Protein AF-A0A6G5A2R1-F1 (afdb_monomer_lite)

Radius of gyration: 18.21 Å; chains: 1; bounding box: 56×42×43 Å

Foldseek 3Di:
DPPDQDWDQDPVRDTHRPDQKAAAALLQLHPRLDMDGHDDPPPRVRVLRVVQNVLRNLHAAAALADADPVQPPQPHHVVGDLCCQASSHPDNNDVNVDHDDPSSVVRSVSSLVVLVVVLVVVVVVVCVVVVDDDDPPDPDDPVVSRVSSVVVVVVVVD

Sequence (158 aa):
MTGYNAYAIESDGSKNMNVLGLGYVGGLCTKFFVALGEDVAGTYSGMHTLTHEGGHVLGASHDQSNPKPSIPGDPGSLKCPWKDGHIMSYVDGGPRHHSFFMVQSEANTASRAIARRSLLESEHRQHWAHGTGEVSRYGRSTKRILQKCFSERTKRDR

InterPro domains:
  IPR024079 Metallopeptidase, catalytic domain superfamily [G3DSA:3.40.390.10] (1-119)

Organism: Rhipicephalus microplus (NCBI:txid6941)

Secondary structure (DSSP, 8-state):
--S----EEPTTS-EETT--EEE-TT-TTSTT--EEE---TTTTTHHHHHHHHHHHHHTPPPTTPPPPTTSTT---STTS-GGG--TT-SS--GGGGGS--HHHHHHHHHHHHHHHHHHHHHHHHHHHHHT----------HHHHHHHHHHHHHHH--

pLDDT: mean 82.82, std 17.25, range [41.41, 97.94]

Structure (mmCIF, N/CA/C/O backbone):
data_AF-A0A6G5A2R1-F1
#
_entry.id   AF-A0A6G5A2R1-F1
#
loop_
_atom_site.group_PDB
_atom_site.id
_atom_site.type_symbol
_atom_site.label_atom_id
_atom_site.label_alt_id
_atom_site.label_comp_id
_atom_site.label_asym_id
_atom_site.label_entity_id
_atom_site.label_seq_id
_atom_site.pdbx_PDB_ins_code
_atom_site.Cartn_x
_atom_site.Cartn_y
_atom_site.Cartn_z
_atom_site.occupancy
_atom_site.B_iso_or_equiv
_atom_site.auth_seq_id
_atom_site.auth_comp_id
_atom_site.auth_asym_id
_atom_site.auth_atom_id
_atom_site.pdbx_PDB_model_num
ATOM 1 N N . MET A 1 1 ? 2.522 13.514 -7.956 1.00 61.38 1 MET A N 1
ATOM 2 C CA . MET A 1 1 ? 3.825 12.901 -8.285 1.00 61.38 1 MET A CA 1
ATOM 3 C C . MET A 1 1 ? 4.865 13.999 -8.312 1.00 61.38 1 MET A C 1
ATOM 5 O O . MET A 1 1 ? 4.546 15.089 -8.769 1.00 61.38 1 MET A O 1
ATOM 9 N N . THR A 1 2 ? 6.039 13.751 -7.737 1.00 74.31 2 THR A N 1
ATOM 10 C CA . THR A 1 2 ? 7.035 14.793 -7.433 1.00 74.31 2 THR A CA 1
ATOM 11 C C . THR A 1 2 ? 8.203 14.832 -8.424 1.00 74.31 2 THR A C 1
ATOM 13 O O . THR A 1 2 ? 8.965 15.789 -8.394 1.00 74.31 2 THR A O 1
ATOM 16 N N . GLY A 1 3 ? 8.340 13.822 -9.296 1.00 80.50 3 GLY A N 1
ATOM 17 C CA . GLY A 1 3 ? 9.466 13.693 -10.232 1.00 80.50 3 GLY A CA 1
ATOM 18 C C . GLY A 1 3 ? 10.777 13.222 -9.587 1.00 80.50 3 GLY A C 1
ATOM 19 O O . GLY A 1 3 ? 11.820 13.306 -10.225 1.00 80.50 3 GLY A O 1
ATOM 20 N N . TYR A 1 4 ? 10.730 12.751 -8.337 1.00 87.00 4 TYR A N 1
ATOM 21 C CA . TYR A 1 4 ? 11.875 12.197 -7.608 1.00 87.00 4 TYR A CA 1
ATOM 22 C C . TYR A 1 4 ? 11.746 10.682 -7.444 1.00 87.00 4 TYR A C 1
ATOM 24 O O . TYR A 1 4 ? 10.631 10.178 -7.310 1.00 87.00 4 TYR A O 1
ATOM 32 N N . ASN A 1 5 ? 12.892 10.000 -7.362 1.00 90.06 5 ASN A N 1
ATOM 33 C CA . ASN A 1 5 ? 12.952 8.571 -7.067 1.00 90.06 5 ASN A CA 1
ATOM 34 C C . ASN A 1 5 ? 12.781 8.332 -5.565 1.00 90.06 5 ASN A C 1
ATOM 36 O O . ASN A 1 5 ? 13.442 8.985 -4.747 1.00 90.06 5 ASN A O 1
ATOM 40 N N . ALA A 1 6 ? 11.929 7.380 -5.210 1.00 91.25 6 ALA A N 1
ATOM 41 C CA . ALA A 1 6 ? 11.808 6.897 -3.847 1.00 91.25 6 ALA A CA 1
ATOM 42 C C . ALA A 1 6 ? 12.936 5.895 -3.538 1.00 91.25 6 ALA A C 1
ATOM 44 O O . ALA A 1 6 ? 13.433 5.178 -4.406 1.00 91.25 6 ALA A O 1
ATOM 45 N N . TYR A 1 7 ? 13.404 5.893 -2.290 1.00 93.00 7 TYR A N 1
ATOM 46 C CA . TYR A 1 7 ? 14.380 4.920 -1.809 1.00 93.00 7 TYR A CA 1
ATOM 47 C C . TYR A 1 7 ? 14.239 4.717 -0.302 1.00 93.00 7 TYR A C 1
ATOM 49 O O . TYR A 1 7 ? 13.843 5.633 0.424 1.00 93.00 7 TYR A O 1
ATOM 57 N N . ALA A 1 8 ? 14.605 3.530 0.173 1.00 91.75 8 ALA A N 1
ATOM 58 C CA . ALA A 1 8 ? 14.819 3.266 1.592 1.00 91.75 8 ALA A CA 1
ATOM 59 C C . ALA A 1 8 ? 16.316 3.276 1.921 1.00 91.75 8 ALA A C 1
ATOM 61 O O . ALA A 1 8 ? 17.157 3.023 1.058 1.00 91.75 8 ALA A O 1
ATOM 62 N N . ILE A 1 9 ? 16.644 3.597 3.171 1.00 93.88 9 ILE A N 1
ATOM 63 C CA . ILE A 1 9 ? 17.992 3.420 3.712 1.00 93.88 9 ILE A CA 1
ATOM 64 C C . ILE A 1 9 ? 18.015 2.099 4.470 1.00 93.88 9 ILE A C 1
ATOM 66 O O . ILE A 1 9 ? 17.232 1.911 5.401 1.00 93.88 9 ILE A O 1
ATOM 70 N N . GLU A 1 10 ? 18.906 1.207 4.060 1.00 93.69 10 GLU A N 1
ATOM 71 C CA . GLU A 1 10 ? 19.150 -0.062 4.737 1.00 93.69 10 GLU A CA 1
ATOM 72 C C . GLU A 1 10 ? 20.013 0.145 5.992 1.00 93.69 10 GLU A C 1
ATOM 74 O O . GLU A 1 10 ? 20.602 1.207 6.212 1.00 93.69 10 GLU A O 1
ATOM 79 N N . SER A 1 11 ? 20.117 -0.882 6.838 1.00 93.75 11 SER A N 1
ATOM 80 C CA . SER A 1 11 ? 20.863 -0.799 8.104 1.00 93.75 11 SER A CA 1
ATOM 81 C C . SER A 1 11 ? 22.358 -0.500 7.938 1.00 93.75 11 SER A C 1
ATOM 83 O O . SER A 1 11 ? 22.984 0.006 8.865 1.00 93.75 11 SER A O 1
ATOM 85 N N . ASP A 1 12 ? 22.933 -0.815 6.778 1.00 95.19 12 ASP A N 1
ATOM 86 C CA . ASP A 1 12 ? 24.333 -0.543 6.434 1.00 95.19 12 ASP A CA 1
ATOM 87 C C . ASP A 1 12 ? 24.551 0.858 5.820 1.00 95.19 12 ASP A C 1
ATOM 89 O O . ASP A 1 12 ? 25.672 1.211 5.456 1.00 95.19 12 ASP A O 1
ATOM 93 N N . GLY A 1 13 ? 23.492 1.671 5.714 1.00 94.31 13 GLY A N 1
ATOM 94 C CA . GLY A 1 13 ? 23.522 3.002 5.107 1.00 94.31 13 GLY A CA 1
ATOM 95 C C . GLY A 1 13 ? 23.395 3.005 3.581 1.00 94.31 13 GLY A C 1
ATOM 96 O O . GLY A 1 13 ? 23.389 4.083 2.977 1.00 94.31 13 GLY A O 1
ATOM 97 N N . SER A 1 14 ? 23.276 1.837 2.943 1.00 95.19 14 SER A N 1
ATOM 98 C CA . SER A 1 14 ? 23.045 1.741 1.503 1.00 95.19 14 SER A CA 1
ATOM 99 C C . SER A 1 14 ? 21.625 2.180 1.124 1.00 95.19 14 SER A C 1
ATOM 101 O O . SER A 1 14 ? 20.691 2.156 1.929 1.00 95.19 14 SER A O 1
ATOM 103 N N . LYS A 1 15 ? 21.468 2.639 -0.124 1.00 94.75 15 LYS A N 1
ATOM 104 C CA . LYS A 1 15 ? 20.174 3.051 -0.681 1.00 94.75 15 LYS A CA 1
ATOM 105 C C . LYS A 1 15 ? 19.530 1.884 -1.417 1.00 94.75 15 LYS A C 1
ATOM 107 O O . LYS A 1 15 ? 20.075 1.409 -2.412 1.00 94.75 15 LYS A O 1
ATOM 112 N N . ASN A 1 16 ? 18.338 1.498 -0.987 1.00 91.62 16 ASN A N 1
ATOM 113 C CA . ASN A 1 16 ? 17.489 0.548 -1.684 1.00 91.62 16 ASN A CA 1
ATOM 114 C C . ASN A 1 16 ? 16.508 1.290 -2.596 1.00 91.62 16 ASN A C 1
ATOM 116 O O . ASN A 1 16 ? 15.542 1.900 -2.136 1.00 91.62 16 ASN A O 1
ATOM 120 N N . MET A 1 17 ? 16.774 1.221 -3.899 1.00 90.88 17 MET A N 1
ATOM 121 C CA . MET A 1 17 ? 15.984 1.877 -4.946 1.00 90.88 17 MET A CA 1
ATOM 122 C C . MET A 1 17 ? 14.762 1.055 -5.392 1.00 90.88 17 MET A C 1
ATOM 124 O O . MET A 1 17 ? 14.060 1.468 -6.306 1.00 90.88 17 MET A O 1
ATOM 128 N N . ASN A 1 18 ? 14.495 -0.106 -4.782 1.00 88.62 18 ASN A N 1
ATOM 129 C CA . ASN A 1 18 ? 13.335 -0.938 -5.132 1.00 88.62 18 ASN A CA 1
ATOM 130 C C . ASN A 1 18 ? 12.038 -0.475 -4.444 1.00 88.62 18 ASN A C 1
ATOM 132 O O . ASN A 1 18 ? 10.977 -1.060 -4.653 1.00 88.62 18 ASN A O 1
ATOM 136 N N . VAL A 1 19 ? 12.115 0.556 -3.599 1.00 89.31 19 VAL A N 1
ATOM 137 C CA . VAL A 1 19 ? 10.955 1.129 -2.916 1.00 89.31 19 VAL A CA 1
ATOM 138 C C . VAL A 1 19 ? 10.313 2.166 -3.821 1.00 89.31 19 VAL A C 1
ATOM 140 O O . VAL A 1 19 ? 10.812 3.276 -3.939 1.00 89.31 19 VAL A O 1
ATOM 143 N N . LEU A 1 20 ? 9.184 1.803 -4.425 1.00 92.69 20 LEU A N 1
ATOM 144 C CA . LEU A 1 20 ? 8.424 2.689 -5.308 1.00 92.69 20 LEU A CA 1
ATOM 145 C C . LEU A 1 20 ? 7.414 3.559 -4.554 1.00 92.69 20 LEU A C 1
ATOM 147 O O . LEU A 1 20 ? 6.890 4.513 -5.119 1.00 92.69 20 LEU A O 1
ATOM 151 N N . GLY A 1 21 ? 7.109 3.259 -3.292 1.00 93.50 21 GLY A N 1
ATOM 152 C CA . GLY A 1 21 ? 6.071 3.965 -2.554 1.00 93.50 21 GLY A CA 1
ATOM 153 C C . GLY A 1 21 ? 6.106 3.740 -1.048 1.00 93.50 21 GLY A C 1
ATOM 154 O O . GLY A 1 21 ? 6.906 2.966 -0.524 1.00 93.50 21 GLY A O 1
ATOM 155 N N . LEU A 1 22 ? 5.264 4.502 -0.351 1.00 93.69 22 LEU A N 1
ATOM 156 C CA . LEU A 1 22 ? 5.048 4.402 1.087 1.00 93.69 22 LEU A CA 1
ATOM 157 C C . LEU A 1 22 ? 3.612 4.799 1.440 1.00 93.69 22 LEU A C 1
ATOM 159 O O . LEU A 1 22 ? 3.195 5.932 1.184 1.00 93.69 22 LEU A O 1
ATOM 163 N N . GLY A 1 23 ? 2.898 3.916 2.131 1.00 94.75 23 GLY A N 1
ATOM 164 C CA . GLY A 1 23 ? 1.555 4.146 2.648 1.00 94.75 23 GLY A CA 1
ATOM 165 C C . GLY A 1 23 ? 1.406 3.629 4.076 1.00 94.75 23 GLY A C 1
ATOM 166 O O . GLY A 1 23 ? 1.824 2.522 4.411 1.00 94.75 23 GLY A O 1
ATOM 167 N N . TYR A 1 24 ? 0.783 4.424 4.949 1.00 94.94 24 TYR A N 1
ATOM 168 C CA . TYR A 1 24 ? 0.500 3.980 6.315 1.00 94.94 24 TYR A CA 1
ATOM 169 C C . TYR A 1 24 ? -0.702 3.040 6.338 1.00 94.94 24 TYR A C 1
ATOM 171 O O . TYR A 1 24 ? -1.820 3.456 6.029 1.00 94.94 24 TYR A O 1
ATOM 179 N N . VAL A 1 25 ? -0.487 1.794 6.770 1.00 95.81 25 VAL A N 1
ATOM 180 C CA . VAL A 1 25 ? -1.559 0.796 6.867 1.00 95.81 25 VAL A CA 1
ATOM 181 C C . VAL A 1 25 ? -2.672 1.278 7.803 1.00 95.81 25 VAL A C 1
ATOM 183 O O . VAL A 1 25 ? -2.421 1.577 8.971 1.00 95.81 25 VAL A O 1
ATOM 186 N N . GLY A 1 26 ? -3.901 1.374 7.291 1.00 93.56 26 GLY A N 1
ATOM 187 C CA . GLY A 1 26 ? -5.058 1.863 8.048 1.00 93.56 26 GLY A CA 1
ATOM 188 C C . GLY A 1 26 ? -5.006 3.361 8.369 1.00 93.56 26 GLY A C 1
ATOM 189 O O . GLY A 1 26 ? -5.646 3.813 9.317 1.00 93.56 26 GLY A O 1
ATOM 190 N N . GLY A 1 27 ? -4.253 4.147 7.593 1.00 91.50 27 GLY A N 1
ATOM 191 C CA . GLY A 1 27 ? -4.109 5.591 7.783 1.00 91.50 27 GLY A CA 1
ATOM 192 C C . GLY A 1 27 ? -5.404 6.393 7.597 1.00 91.50 27 GLY A C 1
ATOM 193 O O . GLY A 1 27 ? -5.457 7.564 7.987 1.00 91.50 27 GLY A O 1
ATOM 194 N N . LEU A 1 28 ? -6.456 5.793 7.031 1.00 89.00 28 LEU A N 1
ATOM 195 C CA . LEU A 1 28 ? -7.745 6.431 6.776 1.00 89.00 28 LEU A CA 1
ATOM 196 C C . LEU A 1 28 ? -8.298 7.176 8.008 1.00 89.00 28 LEU A C 1
ATOM 198 O O . LEU A 1 28 ? -8.528 6.597 9.066 1.00 89.00 28 LEU A O 1
ATOM 202 N N . CYS A 1 29 ? -8.564 8.476 7.844 1.00 84.75 29 CYS A N 1
ATOM 203 C CA . CYS A 1 29 ? -9.130 9.352 8.884 1.00 84.75 29 CYS A CA 1
ATOM 204 C C . CYS A 1 29 ? -8.257 9.514 10.139 1.00 84.75 29 CYS A C 1
ATOM 206 O O . CYS A 1 29 ? -8.752 9.854 11.214 1.00 84.75 29 CYS A O 1
ATOM 208 N N . THR A 1 30 ? -6.948 9.316 9.990 1.00 83.31 30 THR A N 1
ATOM 209 C CA . THR A 1 30 ? -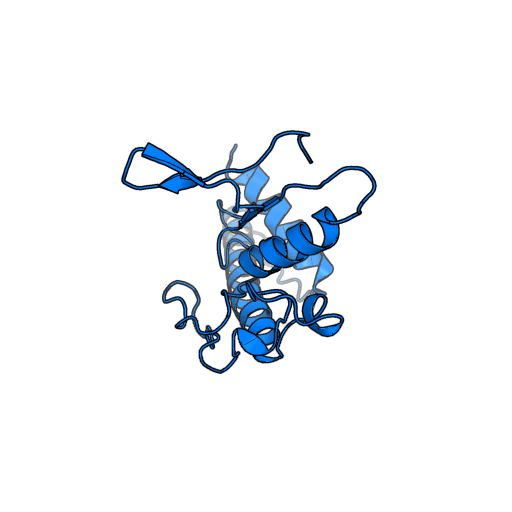5.940 9.614 11.009 1.00 83.31 30 THR A CA 1
ATOM 210 C C . THR A 1 30 ? -5.002 10.724 10.521 1.00 83.31 30 THR A C 1
ATOM 212 O O . THR A 1 30 ? -5.046 11.140 9.359 1.00 83.31 30 THR A O 1
ATOM 215 N N . LYS A 1 31 ? -4.079 11.174 11.382 1.00 85.94 31 LYS A N 1
ATOM 216 C CA . LYS A 1 31 ? -2.973 12.052 10.961 1.00 85.94 31 LYS A CA 1
ATOM 217 C C . LYS A 1 31 ? -2.010 11.387 9.967 1.00 85.94 31 LYS A C 1
ATOM 219 O O . LYS A 1 31 ? -1.197 12.086 9.377 1.00 85.94 31 LYS A O 1
ATOM 224 N N . PHE A 1 32 ? -2.141 10.081 9.749 1.00 90.25 32 PHE A N 1
ATOM 225 C CA . PHE A 1 32 ? -1.377 9.289 8.793 1.00 90.25 32 PHE A CA 1
ATOM 226 C C . PHE A 1 32 ? -2.169 8.989 7.507 1.00 90.25 32 PHE A C 1
ATOM 228 O O . PHE A 1 32 ? -1.828 8.068 6.775 1.00 90.25 32 PHE A O 1
ATOM 235 N N . PHE A 1 33 ? -3.224 9.760 7.201 1.00 91.00 33 PHE A N 1
ATOM 236 C CA . PHE A 1 33 ? -3.921 9.689 5.911 1.00 91.00 33 PHE A CA 1
ATOM 237 C C . PHE A 1 33 ? -3.057 10.323 4.809 1.00 91.00 33 PHE A C 1
ATOM 239 O O . PHE A 1 33 ? -3.270 11.477 4.422 1.00 91.00 33 PHE A O 1
ATOM 246 N N . VAL A 1 34 ? -2.013 9.601 4.404 1.00 92.06 34 VAL A N 1
ATOM 247 C CA . VAL A 1 34 ? -1.025 9.980 3.393 1.00 92.06 34 VAL A CA 1
ATOM 248 C C . VAL A 1 34 ? -0.418 8.720 2.772 1.00 92.06 34 VAL A C 1
ATOM 250 O O . VAL A 1 34 ? -0.200 7.725 3.462 1.00 92.06 34 VAL A O 1
ATOM 253 N N . ALA A 1 35 ? -0.155 8.797 1.471 1.00 93.69 35 ALA A N 1
ATOM 254 C CA . ALA A 1 35 ? 0.626 7.837 0.709 1.00 93.69 35 ALA A CA 1
ATOM 255 C C . ALA A 1 35 ? 1.490 8.590 -0.313 1.00 93.69 35 ALA A C 1
ATOM 257 O O . ALA A 1 35 ? 1.092 9.655 -0.798 1.00 93.69 35 ALA A O 1
ATOM 258 N N . LEU A 1 36 ? 2.651 8.032 -0.637 1.00 92.94 36 LEU A N 1
ATOM 259 C CA . LEU A 1 36 ? 3.582 8.507 -1.655 1.00 92.94 36 LEU A CA 1
ATOM 260 C C . LEU A 1 36 ? 3.835 7.375 -2.647 1.00 92.94 36 LEU A C 1
ATOM 262 O O . LEU A 1 36 ? 4.023 6.244 -2.224 1.00 92.94 36 LEU A O 1
ATOM 266 N N . GLY A 1 37 ? 3.891 7.690 -3.939 1.00 93.38 37 GLY A N 1
ATOM 267 C CA . GLY A 1 37 ? 4.257 6.736 -4.979 1.00 93.38 37 GLY A CA 1
ATOM 268 C C . GLY A 1 37 ? 5.069 7.399 -6.086 1.00 93.38 37 GLY A C 1
ATOM 269 O O . GLY A 1 37 ? 4.794 8.543 -6.470 1.00 93.38 37 GLY A O 1
ATOM 270 N N . GLU A 1 38 ? 6.062 6.670 -6.572 1.00 93.75 38 GLU A N 1
ATOM 271 C CA . GLU A 1 38 ? 6.856 6.952 -7.756 1.00 93.75 38 GLU A CA 1
ATOM 272 C C . GLU A 1 38 ? 6.074 6.572 -9.019 1.00 93.75 38 GLU A C 1
ATOM 274 O O . GLU A 1 38 ? 5.300 5.610 -9.042 1.00 93.75 38 GLU A O 1
ATOM 279 N N . ASP A 1 39 ? 6.280 7.359 -10.071 1.00 92.94 39 ASP A N 1
ATOM 280 C CA . ASP A 1 39 ? 5.784 7.090 -11.414 1.00 92.94 39 ASP A CA 1
ATOM 281 C C . ASP A 1 39 ? 6.907 7.296 -12.417 1.00 92.94 39 ASP A C 1
ATOM 283 O O . ASP A 1 39 ? 7.627 8.297 -12.359 1.00 92.94 39 ASP A O 1
ATOM 287 N N . VAL A 1 40 ? 7.002 6.375 -13.372 1.00 90.06 40 VAL A N 1
ATOM 288 C CA . VAL A 1 40 ? 7.955 6.471 -14.471 1.00 90.06 40 VAL A CA 1
ATOM 289 C C . VAL A 1 40 ? 7.236 7.056 -15.681 1.00 90.06 40 VAL A C 1
ATOM 291 O O . VAL A 1 40 ? 6.337 6.432 -16.258 1.00 90.06 40 VAL A O 1
ATOM 294 N N . ALA A 1 41 ? 7.651 8.260 -16.079 1.00 89.38 41 ALA A N 1
ATOM 295 C CA . ALA A 1 41 ? 7.027 9.016 -17.159 1.00 89.38 41 ALA A CA 1
ATOM 296 C C . ALA A 1 41 ? 6.879 8.178 -18.442 1.00 89.38 41 ALA A C 1
ATOM 298 O O . ALA A 1 41 ? 7.817 7.525 -18.895 1.00 89.38 41 ALA A O 1
ATOM 299 N N . GLY A 1 42 ? 5.680 8.204 -19.030 1.00 90.50 42 GLY A N 1
ATOM 300 C CA . GLY A 1 42 ? 5.355 7.472 -20.259 1.00 90.50 42 GLY A CA 1
ATOM 301 C C . GLY A 1 42 ? 4.980 5.997 -20.070 1.00 90.50 42 GLY A C 1
ATOM 302 O O . GLY A 1 42 ? 4.571 5.369 -21.041 1.00 90.50 42 GLY A O 1
ATOM 303 N N . THR A 1 43 ? 5.065 5.448 -18.852 1.00 90.56 43 THR A N 1
ATOM 304 C CA . THR A 1 43 ? 4.735 4.031 -18.581 1.00 90.56 43 THR A CA 1
ATOM 305 C C . THR A 1 43 ? 3.409 3.829 -17.850 1.00 90.56 43 THR A C 1
ATOM 307 O O . THR A 1 43 ? 2.877 2.723 -17.848 1.00 90.56 43 THR A O 1
ATOM 310 N N . TYR A 1 44 ? 2.874 4.886 -17.226 1.00 89.75 44 TYR A N 1
ATOM 311 C CA . TYR A 1 44 ? 1.714 4.828 -16.328 1.00 89.75 44 TYR A CA 1
ATOM 312 C C . TYR A 1 44 ? 1.895 3.886 -15.118 1.00 89.75 44 TYR A C 1
ATOM 314 O O . TYR A 1 44 ? 0.907 3.511 -14.477 1.00 89.75 44 TYR A O 1
ATOM 322 N N . SER A 1 45 ? 3.136 3.520 -14.770 1.00 91.25 45 SER A N 1
ATOM 323 C CA . SER A 1 45 ? 3.447 2.624 -13.646 1.00 91.25 45 SER A CA 1
ATOM 324 C C . SER A 1 45 ? 2.937 3.157 -12.307 1.00 91.25 45 SER A C 1
ATOM 326 O O . SER A 1 45 ? 2.486 2.385 -11.457 1.00 91.25 45 SER A O 1
ATOM 328 N N . GLY A 1 46 ? 2.881 4.480 -12.155 1.00 92.38 46 GLY A N 1
ATOM 329 C CA . GLY A 1 46 ? 2.367 5.154 -10.974 1.00 92.38 46 GLY A CA 1
ATOM 330 C C . GLY A 1 46 ? 0.911 4.832 -10.657 1.00 92.38 46 GLY A C 1
ATOM 331 O O . GLY A 1 46 ? 0.507 4.995 -9.511 1.00 92.38 46 GLY A O 1
ATOM 332 N N . MET A 1 47 ? 0.109 4.337 -11.608 1.00 93.75 47 MET A N 1
ATOM 333 C CA . MET A 1 47 ? -1.254 3.888 -11.305 1.00 93.75 47 MET A CA 1
ATOM 334 C C . MET A 1 47 ? -1.261 2.604 -10.470 1.00 93.75 47 MET A C 1
ATOM 336 O O . MET A 1 47 ? -2.066 2.486 -9.543 1.00 93.75 47 MET A O 1
ATOM 340 N N . HIS A 1 48 ? -0.351 1.668 -10.754 1.00 94.56 48 HIS A N 1
ATOM 341 C CA . HIS A 1 48 ? -0.177 0.481 -9.923 1.00 94.56 48 HIS A CA 1
ATOM 342 C C . HIS A 1 48 ? 0.337 0.880 -8.534 1.00 94.56 48 HIS A C 1
ATOM 344 O O . HIS A 1 48 ? -0.310 0.551 -7.541 1.00 94.56 48 HIS A O 1
ATOM 350 N N . THR A 1 49 ? 1.406 1.683 -8.469 1.00 94.88 49 THR A N 1
ATOM 351 C CA . THR A 1 49 ? 1.973 2.183 -7.206 1.00 94.88 49 THR A CA 1
ATOM 352 C C . THR A 1 49 ? 0.922 2.914 -6.371 1.00 94.88 49 THR A C 1
ATOM 354 O O . THR A 1 49 ? 0.691 2.581 -5.215 1.00 94.88 49 THR A O 1
ATOM 357 N N . LEU A 1 50 ? 0.191 3.863 -6.962 1.00 94.44 50 LEU A N 1
ATOM 358 C CA . LEU A 1 50 ? -0.878 4.595 -6.279 1.00 94.44 50 LEU A CA 1
ATOM 359 C C . LEU A 1 50 ? -1.959 3.659 -5.727 1.00 94.44 50 LEU A C 1
ATOM 361 O O . LEU A 1 50 ? -2.474 3.893 -4.634 1.00 94.44 50 LEU A O 1
ATOM 365 N N . THR A 1 51 ? -2.317 2.616 -6.475 1.00 96.19 51 THR A N 1
ATOM 366 C CA . THR A 1 51 ? -3.328 1.646 -6.040 1.00 96.19 51 THR A CA 1
ATOM 367 C C . THR A 1 51 ? -2.815 0.796 -4.878 1.00 96.19 51 THR A C 1
ATOM 369 O O . THR A 1 51 ? -3.556 0.596 -3.916 1.00 96.19 51 THR A O 1
ATOM 372 N N . HIS A 1 52 ? -1.554 0.357 -4.924 1.00 97.25 52 HIS A N 1
ATOM 373 C CA . HIS A 1 52 ? -0.894 -0.382 -3.844 1.00 97.25 52 HIS A CA 1
ATOM 374 C C . HIS A 1 52 ? -0.848 0.440 -2.548 1.00 97.25 52 HIS A C 1
ATOM 376 O O . HIS A 1 52 ? -1.384 0.035 -1.514 1.00 97.25 52 HIS A O 1
ATOM 382 N N . GLU A 1 53 ? -0.302 1.654 -2.616 1.00 96.94 53 GLU A N 1
ATOM 383 C CA . GLU A 1 53 ? -0.158 2.518 -1.441 1.00 96.94 53 GLU A CA 1
ATOM 384 C C . GLU A 1 53 ? -1.512 3.027 -0.928 1.00 96.94 53 GLU A C 1
ATOM 386 O O . GLU A 1 53 ? -1.736 3.171 0.277 1.00 96.94 53 GLU A O 1
ATOM 391 N N . GLY A 1 54 ? -2.466 3.247 -1.837 1.00 95.81 54 GLY A N 1
ATOM 392 C CA . GLY A 1 54 ? -3.859 3.508 -1.492 1.00 95.81 54 GLY A CA 1
ATOM 393 C C . GLY A 1 54 ? -4.503 2.332 -0.755 1.00 95.81 54 GLY A C 1
ATOM 394 O O . GLY A 1 54 ? -5.248 2.550 0.201 1.00 95.81 54 GLY A O 1
ATOM 395 N N . GLY A 1 55 ? -4.177 1.097 -1.146 1.00 96.44 55 GLY A N 1
ATOM 396 C CA . GLY A 1 55 ? -4.551 -0.128 -0.442 1.00 96.44 55 GLY A CA 1
ATOM 397 C C . GLY A 1 55 ? -4.064 -0.123 1.004 1.00 96.44 55 GLY A C 1
ATOM 398 O O . GLY A 1 55 ? -4.873 -0.316 1.911 1.00 96.44 55 GLY A O 1
ATOM 399 N N . HIS A 1 56 ? -2.791 0.209 1.238 1.00 97.69 56 HIS A N 1
ATOM 400 C CA . HIS A 1 56 ? -2.265 0.386 2.594 1.00 97.69 56 HIS A CA 1
ATOM 401 C C . HIS A 1 56 ? -3.071 1.409 3.389 1.00 97.69 56 HIS A C 1
ATOM 403 O O . HIS A 1 56 ? -3.614 1.082 4.444 1.00 97.69 56 HIS A O 1
ATOM 409 N N . VAL A 1 57 ? -3.245 2.622 2.862 1.00 95.69 57 VAL A N 1
ATOM 410 C CA . VAL A 1 57 ? -4.024 3.670 3.543 1.00 95.69 57 VAL A CA 1
ATOM 411 C C . VAL A 1 57 ? -5.438 3.204 3.897 1.00 95.69 57 VAL A C 1
ATOM 413 O O . VAL A 1 57 ? -5.964 3.563 4.957 1.00 95.69 57 VAL A O 1
ATOM 416 N N . LEU A 1 58 ? -6.046 2.395 3.030 1.00 94.12 58 LEU A N 1
ATOM 417 C CA . LEU A 1 58 ? -7.367 1.825 3.239 1.00 94.12 58 LEU A CA 1
ATOM 418 C C . LEU A 1 58 ? -7.394 0.651 4.214 1.00 94.12 58 LEU A C 1
ATOM 420 O O . LEU A 1 58 ? -8.479 0.402 4.714 1.00 94.12 58 LEU A O 1
ATOM 424 N N . GLY A 1 59 ? -6.274 0.001 4.531 1.00 95.50 59 GLY A N 1
ATOM 425 C CA . GLY A 1 59 ? -6.189 -1.070 5.531 1.00 95.50 59 GLY A CA 1
ATOM 426 C C . GLY A 1 59 ? -5.523 -2.356 5.048 1.00 95.50 59 GLY A C 1
ATOM 427 O O . GLY A 1 59 ? -5.184 -3.200 5.873 1.00 95.50 59 GLY A O 1
ATOM 428 N N . ALA A 1 60 ? -5.302 -2.522 3.743 1.00 97.06 60 ALA A N 1
ATOM 429 C CA . ALA A 1 60 ? -4.670 -3.719 3.207 1.00 97.06 60 ALA A CA 1
ATOM 430 C C . ALA A 1 60 ? -3.201 -3.820 3.646 1.00 97.06 60 ALA A C 1
ATOM 432 O O . ALA A 1 60 ? -2.429 -2.863 3.573 1.00 97.06 60 ALA A O 1
ATOM 433 N N . SER A 1 61 ? -2.798 -5.012 4.071 1.00 97.06 61 SER A N 1
ATOM 434 C CA . SER A 1 61 ? -1.390 -5.349 4.265 1.00 97.06 61 SER A CA 1
ATOM 435 C C . SER A 1 61 ? -0.840 -6.048 3.028 1.00 97.06 61 SER A C 1
ATOM 437 O O . SER A 1 61 ? -1.597 -6.591 2.222 1.00 97.06 61 SER A O 1
ATOM 439 N N . HIS A 1 62 ? 0.485 -6.069 2.918 1.00 97.69 62 HIS A N 1
ATOM 440 C CA . HIS A 1 62 ? 1.196 -6.960 2.007 1.00 97.69 62 HIS A CA 1
ATOM 441 C C . HIS A 1 62 ? 0.743 -8.406 2.144 1.00 97.69 62 HIS A C 1
ATOM 443 O O . HIS A 1 62 ? 0.281 -8.805 3.214 1.00 97.69 62 HIS A O 1
ATOM 449 N N . ASP A 1 63 ? 0.901 -9.195 1.090 1.00 97.94 63 ASP A N 1
ATOM 450 C CA . ASP A 1 63 ? 0.586 -10.622 1.112 1.00 97.94 63 ASP A CA 1
ATOM 451 C C . ASP A 1 63 ? 1.324 -11.367 2.238 1.00 97.94 63 ASP A C 1
ATOM 453 O O . ASP A 1 63 ? 2.388 -10.967 2.705 1.00 97.94 63 ASP A O 1
ATOM 457 N N . GLN A 1 64 ? 0.702 -12.431 2.747 1.00 97.50 64 GLN A N 1
ATOM 458 C CA . GLN A 1 64 ? 1.203 -13.229 3.871 1.00 97.50 64 GLN A CA 1
ATOM 459 C C . GLN A 1 64 ? 1.511 -12.447 5.166 1.00 97.50 64 GLN A C 1
ATOM 461 O O . GLN A 1 64 ? 2.327 -12.880 5.980 1.00 97.50 64 GLN A O 1
ATOM 466 N N . SER A 1 65 ? 0.842 -11.317 5.407 1.00 97.44 65 SER A N 1
ATOM 467 C CA . SER A 1 65 ? 1.001 -10.537 6.637 1.00 97.44 65 SER A CA 1
ATOM 468 C C . SER A 1 65 ? 0.035 -10.976 7.736 1.00 97.44 65 SER A C 1
ATOM 470 O O . SER A 1 65 ? -1.132 -11.297 7.492 1.00 97.44 65 SER A O 1
ATOM 472 N N . ASN A 1 66 ? 0.510 -10.915 8.981 1.00 97.31 66 ASN A N 1
ATOM 473 C CA . ASN A 1 66 ? -0.343 -11.028 10.163 1.00 97.31 66 ASN A CA 1
ATOM 474 C C . ASN A 1 66 ? -1.325 -9.843 10.265 1.00 97.31 66 ASN A C 1
ATOM 476 O O . ASN A 1 66 ? -0.979 -8.738 9.827 1.00 97.31 66 ASN A O 1
ATOM 480 N N . PRO A 1 67 ? -2.493 -10.039 10.908 1.00 95.94 67 PRO A N 1
ATOM 481 C CA . PRO A 1 67 ? -3.381 -8.949 11.303 1.00 95.94 67 PRO A CA 1
ATOM 482 C C . PRO A 1 67 ? -2.654 -7.830 12.057 1.00 95.94 67 PRO A C 1
ATOM 484 O O . PRO A 1 67 ? -1.795 -8.089 12.905 1.00 95.94 67 PRO A O 1
ATOM 487 N N . LYS A 1 68 ? -3.017 -6.577 11.783 1.00 93.88 68 LYS A N 1
ATOM 488 C CA . LYS A 1 68 ? -2.511 -5.388 12.469 1.00 93.88 68 LYS A CA 1
ATOM 489 C C . LYS A 1 68 ? -3.288 -5.160 13.769 1.00 93.88 68 LYS A C 1
ATOM 491 O O . LYS A 1 68 ? -4.481 -4.864 13.720 1.00 93.88 68 LYS A O 1
ATOM 496 N N . PRO A 1 69 ? -2.627 -5.174 14.943 1.00 92.56 69 PRO A N 1
ATOM 497 C CA . PRO A 1 69 ? -3.302 -4.943 16.225 1.00 92.56 69 PRO A CA 1
ATOM 498 C C . PRO A 1 69 ? -3.994 -3.575 16.336 1.00 92.56 69 PRO A C 1
ATOM 500 O O . PRO A 1 69 ? -4.936 -3.411 17.105 1.00 92.56 69 PRO A O 1
ATOM 503 N N . SER A 1 70 ? -3.532 -2.583 15.569 1.00 88.44 70 SER A N 1
ATOM 504 C CA . SER A 1 70 ? -4.101 -1.232 15.522 1.00 88.44 70 SER A CA 1
ATOM 505 C C . SER A 1 70 ? -5.429 -1.136 14.762 1.00 88.44 70 SER A C 1
ATOM 507 O O . SER A 1 70 ? -6.093 -0.103 14.847 1.00 88.44 70 SER A O 1
ATOM 509 N N . ILE A 1 71 ? -5.825 -2.181 14.029 1.00 89.88 71 ILE A N 1
ATOM 510 C CA . ILE A 1 71 ? -7.051 -2.228 13.231 1.00 89.88 71 ILE A CA 1
ATOM 511 C C . ILE A 1 71 ? -7.940 -3.344 13.804 1.00 89.88 71 ILE A C 1
ATOM 513 O O . ILE A 1 71 ? -7.783 -4.512 13.449 1.00 89.88 71 ILE A O 1
ATOM 517 N N . PRO A 1 72 ? -8.877 -3.023 14.717 1.00 89.19 72 PRO A N 1
ATOM 518 C CA . PRO A 1 72 ? -9.835 -3.999 15.223 1.00 89.19 72 PRO A CA 1
ATOM 519 C C . PRO A 1 72 ? -10.568 -4.740 14.100 1.00 89.19 72 PRO A C 1
ATOM 521 O O . PRO A 1 72 ? -11.200 -4.118 13.245 1.00 89.19 72 PRO A O 1
ATOM 524 N N . GLY A 1 73 ? -10.503 -6.073 14.133 1.00 90.56 73 GLY A N 1
ATOM 525 C CA . GLY A 1 73 ? -11.124 -6.932 13.125 1.00 90.56 73 GLY A CA 1
ATOM 526 C C . GLY A 1 73 ? -10.348 -7.044 11.811 1.00 90.56 73 GLY A C 1
ATOM 527 O O . GLY A 1 73 ? -10.932 -7.496 10.831 1.00 90.56 73 GLY A O 1
ATOM 528 N N . ASP A 1 74 ? -9.074 -6.641 11.767 1.00 94.12 74 ASP A N 1
ATOM 529 C CA . ASP A 1 74 ? -8.220 -6.899 10.606 1.00 94.12 74 ASP A CA 1
ATOM 530 C C . ASP A 1 74 ? -8.103 -8.414 10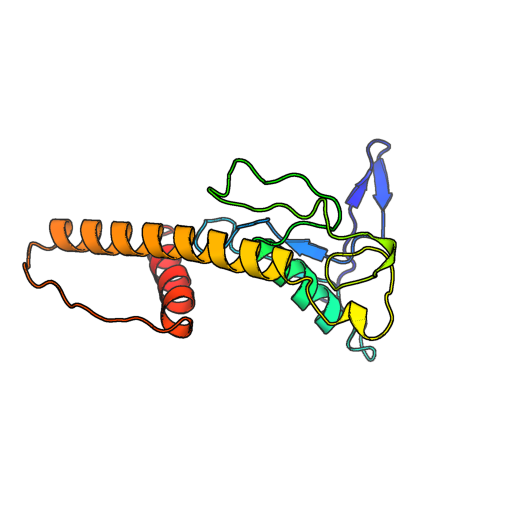.352 1.00 94.12 74 ASP A C 1
ATOM 532 O O . ASP A 1 74 ? -7.642 -9.145 11.236 1.00 94.12 74 ASP A O 1
ATOM 536 N N . PRO A 1 75 ? -8.515 -8.916 9.175 1.00 94.75 75 PRO A N 1
ATOM 537 C CA . PRO A 1 75 ? -8.371 -10.329 8.846 1.00 94.75 75 PRO A CA 1
ATOM 538 C C . PRO A 1 75 ? -6.913 -10.732 8.560 1.00 94.75 75 PRO A C 1
ATOM 540 O O . PRO A 1 75 ? -6.607 -11.927 8.514 1.00 94.75 75 PRO A O 1
ATOM 543 N N . GLY A 1 76 ? -6.010 -9.763 8.360 1.00 95.69 76 GLY A N 1
ATOM 544 C CA . GLY A 1 76 ? -4.669 -10.003 7.843 1.00 95.69 76 GLY A CA 1
ATOM 545 C C . GLY A 1 76 ? -4.697 -10.525 6.403 1.00 95.69 76 GLY A C 1
ATOM 546 O O . GLY A 1 76 ? -5.692 -10.428 5.686 1.00 95.69 76 GLY A O 1
ATOM 547 N N . SER A 1 77 ? -3.581 -11.094 5.961 1.00 97.25 77 SER A N 1
ATOM 548 C CA . SER A 1 77 ? -3.403 -11.581 4.585 1.00 97.25 77 SER A CA 1
ATOM 549 C C . SER A 1 77 ? -2.571 -12.865 4.521 1.00 97.25 77 SER A C 1
ATOM 551 O O . SER A 1 77 ? -2.069 -13.225 3.461 1.00 97.25 77 SER A O 1
ATOM 553 N N . LEU A 1 78 ? -2.464 -13.613 5.629 1.00 97.62 78 LEU A N 1
ATOM 554 C CA . LEU A 1 78 ? -1.754 -14.904 5.702 1.00 97.62 78 LEU A CA 1
ATOM 555 C C . LEU A 1 78 ? -2.185 -15.904 4.614 1.00 97.62 78 LEU A C 1
ATOM 557 O O . LEU A 1 78 ? -1.394 -16.740 4.187 1.00 97.62 78 LEU A O 1
ATOM 561 N N . LYS A 1 79 ? -3.440 -15.811 4.157 1.00 96.31 79 LYS A N 1
ATOM 562 C CA . LYS A 1 79 ? -4.018 -16.666 3.110 1.00 96.31 79 LYS A CA 1
ATOM 563 C C . LYS A 1 79 ? -3.831 -16.128 1.684 1.00 96.31 79 LYS A C 1
ATOM 565 O O . LYS A 1 79 ? -4.318 -16.769 0.761 1.00 96.31 79 LYS A O 1
ATOM 570 N N . CYS A 1 80 ? -3.160 -14.991 1.502 1.00 97.56 80 CYS A N 1
ATOM 571 C CA . CYS A 1 80 ? -2.817 -14.411 0.203 1.00 97.56 80 CYS A CA 1
ATOM 572 C C . CYS A 1 80 ? -1.370 -14.784 -0.136 1.00 97.56 80 CYS A C 1
ATOM 574 O O . CYS A 1 80 ? -0.459 -14.235 0.483 1.00 97.56 80 CYS A O 1
ATOM 576 N N . PRO A 1 81 ? -1.111 -15.735 -1.044 1.00 97.25 81 PRO A N 1
ATOM 577 C CA . PRO A 1 81 ? 0.249 -16.128 -1.384 1.00 97.25 81 PRO A CA 1
ATOM 578 C C . PRO A 1 81 ? 0.916 -15.092 -2.291 1.00 97.25 81 PRO A C 1
ATOM 580 O O . PRO A 1 81 ? 0.361 -14.753 -3.332 1.00 97.25 81 PRO A O 1
ATOM 583 N N . TRP A 1 82 ? 2.161 -14.710 -1.991 1.00 97.25 82 TRP A N 1
ATOM 584 C CA . TRP A 1 82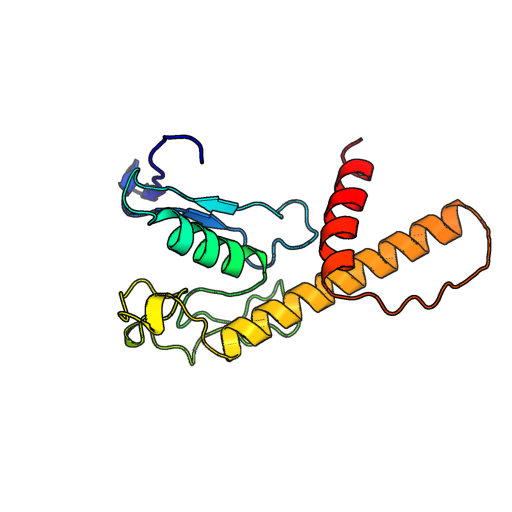 ? 2.953 -13.811 -2.848 1.00 97.25 82 TRP A CA 1
ATOM 585 C C . TRP A 1 82 ? 2.965 -14.235 -4.319 1.00 97.25 82 TRP A C 1
ATOM 587 O O . TRP A 1 82 ? 2.772 -13.412 -5.208 1.00 97.25 82 TRP A O 1
ATOM 597 N N . LYS A 1 83 ? 3.125 -15.539 -4.581 1.00 97.31 83 LYS A N 1
ATOM 598 C CA . LYS A 1 83 ? 3.180 -16.120 -5.935 1.00 97.31 83 LYS A CA 1
ATOM 599 C C . LYS A 1 83 ? 1.942 -15.848 -6.796 1.00 97.31 83 LYS A C 1
ATOM 601 O O . LYS A 1 83 ? 1.992 -16.034 -8.009 1.00 97.31 83 LYS A O 1
ATOM 606 N N . ASP A 1 84 ? 0.825 -15.464 -6.181 1.00 97.12 84 ASP A N 1
ATOM 607 C CA . ASP A 1 84 ? -0.383 -15.123 -6.917 1.00 97.12 84 ASP A CA 1
ATOM 608 C C . ASP A 1 84 ? -0.364 -13.699 -7.474 1.00 97.12 84 ASP A C 1
ATOM 610 O O . ASP A 1 84 ? -1.175 -13.377 -8.337 1.00 97.12 84 ASP A O 1
ATOM 614 N N . GLY A 1 85 ? 0.568 -12.863 -7.020 1.00 97.06 85 GLY A N 1
ATOM 615 C CA . GLY A 1 85 ? 0.886 -11.595 -7.663 1.00 97.06 85 GLY A CA 1
ATOM 616 C C . GLY A 1 85 ? -0.298 -10.641 -7.793 1.00 97.06 85 GLY A C 1
ATOM 617 O O . GLY A 1 85 ? -0.499 -10.037 -8.842 1.00 97.06 85 GLY A O 1
ATOM 618 N N . HIS A 1 86 ? -1.136 -10.566 -6.756 1.00 97.75 86 HIS A N 1
ATOM 619 C CA . HIS A 1 86 ? -2.165 -9.532 -6.665 1.00 97.75 86 HIS A CA 1
ATOM 620 C C . HIS A 1 86 ? -1.532 -8.189 -6.286 1.00 97.75 86 HIS A C 1
ATOM 622 O O . HIS A 1 86 ? -0.353 -8.121 -5.963 1.00 97.75 86 HIS A O 1
ATOM 628 N N . ILE A 1 87 ? -2.318 -7.114 -6.292 1.00 97.38 87 ILE A N 1
ATOM 629 C CA . ILE A 1 87 ? -1.840 -5.734 -6.117 1.00 97.38 87 ILE A CA 1
ATOM 630 C C . ILE A 1 87 ? -0.924 -5.518 -4.898 1.00 97.38 87 ILE A C 1
ATOM 632 O O . ILE A 1 87 ? -0.028 -4.691 -4.980 1.00 97.38 87 ILE A O 1
ATOM 636 N N . MET A 1 88 ? -1.114 -6.252 -3.792 1.00 97.56 88 MET A N 1
ATOM 637 C CA . MET A 1 88 ? -0.298 -6.138 -2.569 1.00 97.56 88 MET A CA 1
ATOM 638 C C . MET A 1 88 ? 0.913 -7.091 -2.536 1.00 97.56 88 MET A C 1
ATOM 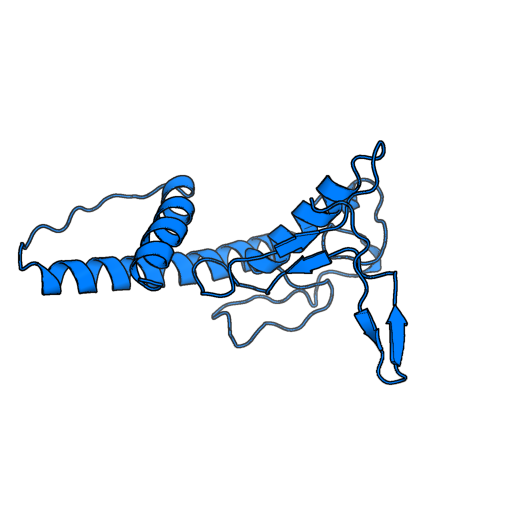640 O O . MET A 1 88 ? 1.538 -7.249 -1.484 1.00 97.56 88 MET A O 1
ATOM 644 N N . SER A 1 89 ? 1.228 -7.735 -3.663 1.00 96.81 89 SER A N 1
ATOM 645 C CA . SER A 1 89 ? 2.359 -8.643 -3.836 1.00 96.81 89 SER A CA 1
ATOM 646 C C . SER A 1 89 ? 3.601 -7.927 -4.382 1.00 96.81 89 SER A C 1
ATOM 648 O O . SER A 1 89 ? 3.491 -6.945 -5.108 1.00 96.81 89 SER A O 1
ATOM 650 N N . TYR A 1 90 ? 4.791 -8.461 -4.093 1.00 92.75 90 TYR A N 1
ATOM 651 C CA . TYR A 1 90 ? 6.045 -8.101 -4.767 1.00 92.75 90 TYR A CA 1
ATOM 652 C C . TYR A 1 90 ? 6.255 -8.858 -6.087 1.00 92.75 90 TYR A C 1
ATOM 654 O O . TYR A 1 90 ? 7.209 -8.587 -6.812 1.00 92.75 90 TYR A O 1
ATOM 662 N N . VAL A 1 91 ? 5.407 -9.846 -6.380 1.00 95.44 91 VAL A N 1
ATOM 663 C CA . VAL A 1 91 ? 5.477 -10.662 -7.594 1.00 95.44 91 VAL A CA 1
ATOM 664 C C . VAL A 1 91 ? 4.485 -10.117 -8.609 1.00 95.44 91 VAL A C 1
ATOM 666 O O . VAL A 1 91 ? 3.313 -9.951 -8.285 1.00 95.44 91 VAL A O 1
ATOM 669 N N . ASP A 1 92 ? 4.932 -9.916 -9.846 1.00 93.62 92 ASP A N 1
ATOM 670 C CA . ASP A 1 92 ? 4.030 -9.591 -10.947 1.00 93.62 92 ASP A CA 1
ATOM 671 C C . ASP A 1 92 ? 3.181 -10.817 -11.320 1.00 93.62 92 ASP A C 1
ATOM 673 O O . ASP A 1 92 ? 3.675 -11.820 -11.842 1.00 93.62 92 ASP A O 1
ATOM 677 N N . GLY A 1 93 ? 1.887 -10.755 -10.999 1.00 93.94 93 GLY A N 1
ATOM 678 C CA . GLY A 1 93 ? 0.905 -11.796 -11.306 1.00 93.94 93 GLY A CA 1
ATOM 679 C C . GLY A 1 93 ? 0.256 -11.656 -12.683 1.00 93.94 93 GLY A C 1
ATOM 680 O O . GLY A 1 93 ? -0.785 -12.286 -12.921 1.00 93.94 93 GLY A O 1
ATOM 681 N N . GLY A 1 94 ? 0.805 -10.809 -13.557 1.00 94.81 94 GLY A N 1
ATOM 682 C CA . GLY A 1 94 ? 0.213 -10.415 -14.826 1.00 94.81 94 GLY A CA 1
ATOM 683 C C . GLY A 1 94 ? -1.091 -9.649 -14.586 1.00 94.81 94 GLY A C 1
ATOM 684 O O . GLY A 1 94 ? -1.126 -8.725 -13.781 1.00 94.81 94 GLY A O 1
ATOM 685 N N . PRO A 1 95 ? -2.225 -10.043 -15.189 1.00 95.00 95 PRO A N 1
ATOM 686 C CA . PRO A 1 95 ? -3.496 -9.345 -14.976 1.00 95.00 95 PRO A CA 1
ATOM 687 C C . PRO A 1 95 ? -3.936 -9.248 -13.505 1.00 95.00 95 PRO A C 1
ATOM 689 O O . PRO A 1 95 ? -4.610 -8.290 -13.121 1.00 95.00 95 PRO A O 1
ATOM 692 N N . ARG A 1 96 ? -3.547 -10.219 -12.662 1.00 95.69 96 ARG A N 1
ATOM 693 C CA . ARG A 1 96 ? -3.876 -10.219 -11.225 1.00 95.69 96 ARG A CA 1
ATOM 694 C C . ARG A 1 96 ? -3.203 -9.074 -10.473 1.00 95.69 96 ARG A C 1
ATOM 696 O O . ARG A 1 96 ? -3.786 -8.590 -9.501 1.00 95.69 96 ARG A O 1
ATOM 703 N N . HIS A 1 97 ? -2.083 -8.569 -10.991 1.00 93.94 97 HIS A N 1
ATOM 704 C CA . HIS A 1 97 ? -1.311 -7.432 -10.477 1.00 93.94 97 HIS A CA 1
ATOM 705 C C . HIS A 1 97 ? -2.117 -6.125 -10.416 1.00 93.94 97 HIS A C 1
ATOM 707 O O . HIS A 1 97 ? -1.673 -5.130 -9.851 1.00 93.94 97 HIS A O 1
ATOM 713 N N . HIS A 1 98 ? -3.331 -6.114 -10.971 1.00 94.50 98 HIS A N 1
ATOM 714 C CA . HIS A 1 98 ? -4.267 -4.988 -10.945 1.00 94.50 98 HIS A CA 1
ATOM 715 C C . HIS A 1 98 ? -5.506 -5.235 -10.068 1.00 94.50 98 HIS A C 1
ATOM 717 O O . HIS A 1 98 ? -6.472 -4.476 -10.129 1.00 94.50 98 HIS A O 1
ATOM 723 N N . SER A 1 99 ? -5.509 -6.296 -9.259 1.00 95.88 99 SER A N 1
ATOM 724 C CA . SER A 1 99 ? -6.655 -6.703 -8.442 1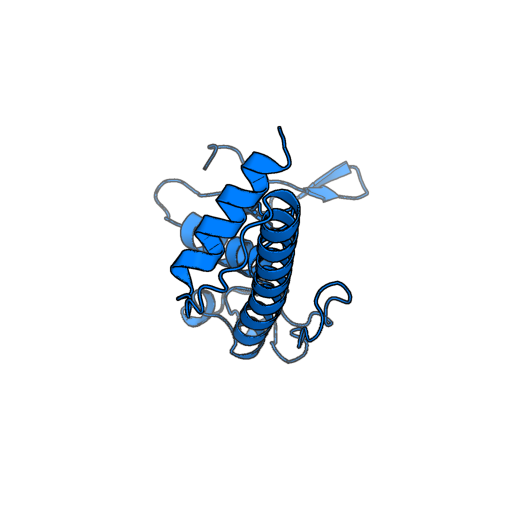.00 95.88 99 SER A CA 1
ATOM 725 C C . SER A 1 99 ? -6.250 -7.038 -7.009 1.00 95.88 99 SER A C 1
ATOM 727 O O . SER A 1 99 ? -5.135 -7.487 -6.758 1.00 95.88 99 SER A O 1
ATOM 729 N N . PHE A 1 100 ? -7.162 -6.823 -6.061 1.00 96.12 100 PHE A N 1
ATOM 730 C CA . PHE A 1 100 ? -6.993 -7.230 -4.665 1.00 96.12 100 PHE A CA 1
ATOM 731 C C . PHE A 1 100 ? -7.497 -8.657 -4.460 1.00 96.12 100 PHE A C 1
ATOM 733 O O . PHE A 1 100 ? -8.501 -9.059 -5.052 1.00 96.12 100 PHE A O 1
ATOM 740 N N . PHE A 1 101 ? -6.888 -9.383 -3.522 1.00 95.75 101 PHE A N 1
ATOM 741 C CA . PHE A 1 101 ? -7.570 -10.527 -2.923 1.00 95.75 101 PHE A CA 1
ATOM 742 C C . PHE A 1 101 ? -8.836 -10.072 -2.177 1.00 95.75 101 PHE A C 1
ATOM 744 O O . PHE A 1 101 ? -8.909 -8.962 -1.639 1.00 95.75 101 PHE A O 1
ATOM 751 N N . MET A 1 102 ? -9.823 -10.967 -2.070 1.00 93.69 102 MET A N 1
ATOM 752 C CA . MET A 1 102 ? -11.062 -10.702 -1.325 1.00 93.69 102 MET A CA 1
ATOM 753 C C . MET A 1 102 ? -10.779 -10.280 0.126 1.00 93.69 102 MET A C 1
ATOM 755 O O . MET A 1 102 ? -11.285 -9.256 0.572 1.00 93.69 102 MET A O 1
ATOM 759 N N . VAL A 1 103 ? -9.894 -10.994 0.828 1.00 92.75 103 VAL A N 1
ATOM 760 C CA . VAL A 1 103 ? -9.558 -10.699 2.233 1.00 92.75 103 VAL A CA 1
ATOM 761 C C . VAL A 1 103 ? -8.870 -9.337 2.419 1.00 92.75 103 VAL A C 1
ATOM 763 O O . VAL A 1 103 ? -9.100 -8.649 3.409 1.00 92.75 103 VAL A O 1
ATOM 766 N N . GLN A 1 104 ? -8.101 -8.864 1.433 1.00 93.06 104 GLN A N 1
ATOM 767 C CA . GLN A 1 104 ? -7.539 -7.507 1.474 1.00 93.06 104 GLN A CA 1
ATOM 768 C C . GLN A 1 104 ? -8.639 -6.444 1.303 1.00 93.06 104 GLN A C 1
ATOM 770 O O . GLN A 1 104 ? -8.583 -5.371 1.902 1.00 93.06 104 GLN A O 1
ATOM 775 N N . SER A 1 105 ? -9.687 -6.755 0.534 1.00 92.12 105 SER A N 1
ATOM 776 C CA . SER A 1 105 ? -10.870 -5.893 0.407 1.00 92.12 105 SER A CA 1
ATOM 777 C C . SER A 1 105 ? -11.705 -5.856 1.699 1.00 92.12 105 SER A C 1
ATOM 779 O O . SER A 1 105 ? -12.325 -4.835 2.018 1.00 92.12 105 SER A O 1
ATOM 781 N N . GLU A 1 106 ? -11.693 -6.935 2.484 1.00 90.31 106 GLU A N 1
ATOM 782 C CA . GLU A 1 106 ? -12.283 -6.977 3.828 1.00 90.31 106 GLU A CA 1
ATOM 783 C C . GLU A 1 106 ? -11.490 -6.119 4.820 1.00 90.31 106 GLU A C 1
ATOM 785 O O . GLU A 1 106 ? -12.096 -5.309 5.525 1.00 90.31 106 GLU A O 1
ATOM 790 N N . ALA A 1 107 ? -10.153 -6.196 4.809 1.00 89.56 107 ALA A N 1
ATOM 791 C CA . ALA A 1 107 ? -9.295 -5.310 5.603 1.00 89.56 107 ALA A CA 1
ATOM 792 C C . ALA A 1 107 ? -9.590 -3.829 5.301 1.00 89.56 107 ALA A C 1
ATOM 794 O O . ALA A 1 107 ? -9.805 -3.025 6.214 1.00 89.56 107 ALA A O 1
ATOM 795 N N . ASN A 1 108 ? -9.761 -3.495 4.015 1.00 88.88 108 ASN A N 1
ATOM 796 C CA . ASN A 1 108 ? -10.174 -2.157 3.591 1.00 88.88 108 ASN A CA 1
ATOM 797 C C . ASN A 1 108 ? -11.527 -1.733 4.186 1.00 88.88 108 ASN A C 1
ATOM 799 O O . ASN A 1 108 ? -11.774 -0.559 4.467 1.00 88.88 108 ASN A O 1
ATOM 803 N N . THR A 1 109 ? -12.440 -2.679 4.387 1.00 88.25 109 THR A N 1
ATOM 804 C CA . THR A 1 109 ? -13.749 -2.416 4.991 1.00 88.25 109 THR A CA 1
ATOM 805 C C . THR A 1 109 ? -13.646 -2.225 6.506 1.00 88.25 109 THR A C 1
ATOM 807 O O . THR A 1 109 ? -14.288 -1.313 7.039 1.00 88.25 109 THR A O 1
ATOM 810 N N . ALA A 1 110 ? -12.802 -3.001 7.192 1.00 84.69 110 ALA A N 1
ATOM 811 C CA . ALA A 1 110 ? -12.562 -2.880 8.630 1.00 84.69 110 ALA A CA 1
ATOM 812 C C . ALA A 1 110 ? -12.013 -1.491 9.003 1.00 84.69 110 ALA A C 1
ATOM 814 O O . ALA A 1 110 ? -12.595 -0.787 9.834 1.00 84.69 110 ALA A O 1
ATOM 815 N N . SER A 1 111 ? -10.974 -1.014 8.310 1.00 87.19 111 SER A N 1
ATOM 816 C CA . SER A 1 111 ? -10.439 0.336 8.542 1.00 87.19 111 SER A CA 1
ATOM 817 C C . SER A 1 111 ? -11.459 1.438 8.253 1.00 87.19 111 SER A C 1
ATOM 819 O O . SER A 1 111 ? -11.508 2.449 8.956 1.00 87.19 111 SER A O 1
ATOM 821 N N . ARG A 1 112 ? -12.349 1.245 7.273 1.00 84.56 112 ARG A N 1
ATOM 822 C CA . ARG A 1 112 ? -13.445 2.192 6.997 1.00 84.56 112 ARG A CA 1
ATOM 823 C C . ARG A 1 112 ? -14.487 2.228 8.105 1.00 84.56 112 ARG A C 1
ATOM 825 O O . ARG A 1 112 ? -15.044 3.295 8.366 1.00 84.56 112 ARG A O 1
A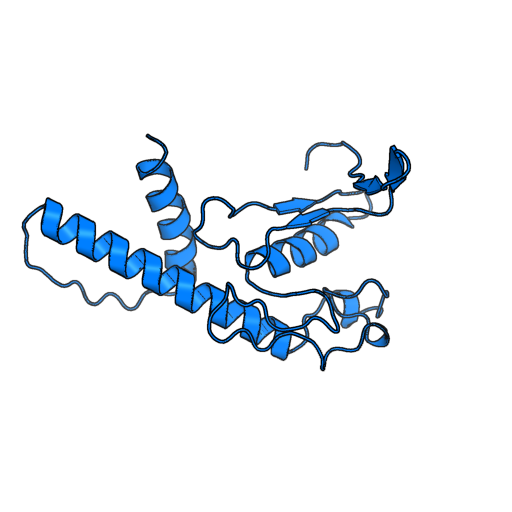TOM 832 N N . ALA A 1 113 ? -14.752 1.102 8.762 1.00 84.81 113 ALA A N 1
ATOM 833 C CA . ALA A 1 113 ? -15.634 1.065 9.922 1.00 84.81 113 ALA A CA 1
ATOM 834 C C . ALA A 1 113 ? -15.042 1.868 11.094 1.00 84.81 113 ALA A C 1
ATOM 836 O O . ALA A 1 113 ? -15.756 2.671 11.698 1.00 84.81 113 ALA A O 1
ATOM 837 N N . ILE A 1 114 ? -13.733 1.741 11.345 1.00 82.81 114 ILE A N 1
ATOM 838 C CA . ILE A 1 114 ? -13.011 2.530 12.359 1.00 82.81 114 ILE A CA 1
ATOM 839 C C . ILE A 1 114 ? -13.082 4.020 12.025 1.00 82.81 114 ILE A C 1
ATOM 841 O O . ILE A 1 114 ? -13.523 4.822 12.845 1.00 82.81 114 ILE A O 1
ATOM 845 N N . ALA A 1 115 ? -12.726 4.384 10.794 1.00 83.44 115 ALA A N 1
ATOM 846 C CA . ALA A 1 115 ? -12.840 5.744 10.282 1.00 83.44 115 ALA A CA 1
ATOM 847 C C . ALA A 1 115 ? -14.246 6.328 10.491 1.00 83.44 115 ALA A C 1
ATOM 849 O O . ALA A 1 115 ? -14.404 7.449 10.976 1.00 83.44 115 ALA A O 1
ATOM 850 N N . ARG A 1 116 ? -15.288 5.554 10.169 1.00 81.44 116 ARG A N 1
ATOM 851 C CA . ARG A 1 116 ? -16.681 5.971 10.349 1.00 81.44 116 ARG A CA 1
ATOM 852 C C . ARG A 1 116 ? -17.038 6.161 11.823 1.00 81.44 116 ARG A C 1
ATOM 854 O O . ARG A 1 116 ? -17.716 7.135 12.137 1.00 81.44 116 ARG A O 1
ATOM 861 N N . ARG A 1 117 ? -16.584 5.279 12.717 1.00 76.50 117 ARG A N 1
ATOM 862 C CA . ARG A 1 117 ? -16.769 5.425 14.171 1.00 76.50 117 ARG A CA 1
ATOM 863 C C . ARG A 1 117 ? -16.107 6.706 14.678 1.00 76.50 117 ARG A C 1
ATOM 865 O O . ARG A 1 117 ? -16.767 7.492 15.347 1.00 76.50 117 ARG A O 1
ATOM 872 N N . SER A 1 118 ? -14.861 6.962 14.283 1.00 72.62 118 SER A N 1
ATOM 873 C CA . SER A 1 118 ? -14.122 8.177 14.650 1.00 72.62 118 SER A CA 1
ATOM 874 C C . SER A 1 118 ? -14.834 9.458 14.204 1.00 72.62 118 SER A C 1
ATOM 876 O O . SER A 1 118 ? -14.880 10.427 14.960 1.00 72.62 118 SER A O 1
ATOM 878 N N . LEU A 1 119 ? -15.434 9.456 13.007 1.00 69.69 119 LEU A N 1
ATOM 879 C CA . LEU A 1 119 ? -16.255 10.571 12.527 1.00 69.69 119 LEU A CA 1
ATOM 880 C C . LEU A 1 119 ? -17.541 10.746 13.337 1.00 69.69 119 LEU A C 1
ATOM 882 O O . LEU A 1 119 ? -17.881 11.863 13.701 1.00 69.69 119 LEU A O 1
ATOM 886 N N . LEU A 1 120 ? -18.266 9.664 13.629 1.00 71.50 120 LEU A N 1
ATOM 887 C CA . LEU A 1 120 ? -19.494 9.750 14.428 1.00 71.50 120 LEU A CA 1
ATOM 888 C C . LEU A 1 120 ? -19.208 10.306 15.829 1.00 71.50 120 LEU A C 1
ATOM 890 O O . LEU A 1 120 ? -19.960 11.137 16.331 1.00 71.50 120 LEU A O 1
ATOM 894 N N . GLU A 1 121 ? -18.095 9.904 16.444 1.00 68.19 121 GLU A N 1
ATOM 895 C CA . GLU A 1 121 ? -17.660 10.480 17.717 1.00 68.19 121 GLU A CA 1
ATOM 896 C C . GLU A 1 121 ? -17.270 11.963 17.601 1.00 68.19 121 GLU A C 1
ATOM 898 O O . GLU A 1 121 ? -17.476 12.721 18.551 1.00 68.19 121 GLU A O 1
ATOM 903 N N . SER A 1 122 ? -16.680 12.397 16.478 1.00 63.84 122 SER A N 1
ATOM 904 C CA . SER A 1 122 ? -16.347 13.813 16.268 1.00 63.84 122 SER A CA 1
ATOM 905 C C . SER A 1 122 ? -17.602 14.667 16.079 1.00 63.84 122 SER A C 1
ATOM 907 O O . SER A 1 122 ? -17.700 15.733 16.683 1.00 63.84 122 SER A O 1
ATOM 909 N N . GLU A 1 123 ? -18.601 14.158 15.353 1.00 63.66 123 GLU A N 1
ATOM 910 C CA . GLU A 1 123 ? -19.914 14.795 15.204 1.00 63.66 123 GLU A CA 1
ATOM 911 C C . GLU A 1 123 ? -20.644 14.900 16.547 1.00 63.66 123 GLU A C 1
ATOM 913 O O . GLU A 1 123 ? -21.159 15.964 16.875 1.00 63.66 123 GLU A O 1
ATOM 918 N N . HIS A 1 124 ? -20.632 13.838 17.359 1.00 57.06 124 HIS A N 1
ATOM 919 C CA . HIS A 1 124 ? -21.215 13.865 18.701 1.00 57.06 124 HIS A CA 1
ATOM 920 C C . HIS A 1 124 ? -20.529 14.911 19.592 1.00 57.06 124 HIS A C 1
ATOM 922 O O . HIS A 1 124 ? -21.206 15.702 20.241 1.00 57.06 124 HIS A O 1
ATOM 928 N N . ARG A 1 125 ? -19.188 14.989 19.579 1.00 58.12 125 ARG A N 1
ATOM 929 C CA . ARG A 1 125 ? -18.442 16.023 20.321 1.00 58.12 125 ARG A CA 1
ATOM 930 C C . ARG A 1 125 ? -18.787 17.447 19.871 1.00 58.12 125 ARG A C 1
ATOM 932 O O . ARG A 1 125 ? -18.951 18.310 20.725 1.00 58.12 125 ARG A O 1
ATOM 939 N N . GLN A 1 126 ? -18.929 17.694 18.567 1.00 57.16 126 GLN A N 1
ATOM 940 C CA . GLN A 1 126 ? -19.367 19.001 18.054 1.00 57.16 126 GLN A CA 1
ATOM 941 C C . GLN A 1 126 ? -20.806 19.331 18.481 1.00 57.16 126 GLN A C 1
ATOM 943 O O . GLN A 1 126 ? -21.107 20.480 18.790 1.00 57.16 126 GLN A O 1
ATOM 948 N N . HIS A 1 127 ? -21.684 18.329 18.552 1.00 47.34 127 HIS A N 1
ATOM 949 C CA . HIS A 1 127 ? -23.077 18.490 18.976 1.00 47.34 127 HIS A CA 1
ATOM 950 C C . HIS A 1 127 ? -23.193 18.958 20.434 1.00 47.34 127 HIS A C 1
ATOM 952 O O . HIS A 1 127 ? -23.895 19.928 20.713 1.00 47.34 127 HIS A O 1
ATOM 958 N N . TRP A 1 128 ? -22.417 18.366 21.348 1.00 46.62 128 TRP A N 1
ATOM 959 C CA . TRP A 1 128 ? -22.369 18.799 22.754 1.00 46.62 128 TRP A CA 1
ATOM 960 C C . TRP A 1 128 ? -21.634 20.124 22.969 1.00 46.62 128 TRP A C 1
ATOM 962 O O . TRP A 1 128 ? -21.925 20.824 23.933 1.00 46.62 128 TRP A O 1
ATOM 972 N N . ALA A 1 129 ? -20.724 20.499 22.067 1.00 52.47 129 ALA A N 1
ATOM 973 C CA . ALA A 1 129 ? -20.099 21.819 22.088 1.00 52.47 129 ALA A CA 1
ATOM 974 C C . ALA A 1 129 ? -21.056 22.943 21.637 1.00 52.47 129 ALA A C 1
ATOM 976 O O . ALA A 1 129 ? -20.862 24.092 22.025 1.00 52.47 129 ALA A O 1
ATOM 977 N N . HIS A 1 130 ? -22.088 22.626 20.840 1.00 52.19 130 HIS A N 1
ATOM 978 C CA . HIS A 1 130 ? -23.015 23.606 20.251 1.00 52.19 130 HIS A CA 1
ATOM 979 C C . HIS A 1 130 ? -24.483 23.486 20.714 1.00 52.19 130 HIS A C 1
ATOM 981 O O . HIS A 1 130 ? -25.326 24.245 20.241 1.00 52.19 130 HIS A O 1
ATOM 987 N N . GLY A 1 131 ? -24.809 22.577 21.639 1.00 46.25 131 GLY A N 1
ATOM 988 C CA . GLY A 1 131 ? -26.049 22.601 22.431 1.00 46.25 131 GLY A CA 1
ATOM 989 C C . GLY A 1 131 ? -27.383 22.459 21.679 1.00 46.25 131 GLY A C 1
ATOM 990 O O . GLY A 1 131 ? -28.415 22.817 22.240 1.00 46.25 131 GLY A O 1
ATOM 991 N N . THR A 1 132 ? -27.418 21.958 20.439 1.00 49.62 132 THR A N 1
ATOM 992 C CA . THR A 1 132 ? -28.659 21.896 19.636 1.00 49.62 132 THR A CA 1
ATOM 993 C C . THR A 1 132 ? -29.066 20.459 19.309 1.00 49.62 132 THR A C 1
ATOM 995 O O . THR A 1 132 ? -28.513 19.803 18.436 1.00 49.62 132 THR A O 1
ATOM 998 N N . GLY A 1 133 ? -30.055 19.961 20.054 1.00 46.19 133 GLY A N 1
ATOM 999 C CA . GLY A 1 133 ? -30.547 18.583 20.085 1.00 46.19 133 GLY A CA 1
ATOM 1000 C C . GLY A 1 133 ? -31.325 18.089 18.859 1.00 46.19 133 GLY A C 1
ATOM 1001 O O . GLY A 1 133 ? -32.482 17.716 19.015 1.00 46.19 133 GLY A O 1
ATOM 1002 N N . GLU A 1 134 ? -30.720 18.000 17.669 1.00 41.41 134 GLU A N 1
ATOM 1003 C CA . GLU A 1 134 ? -31.342 17.279 16.540 1.00 41.41 134 GLU A CA 1
ATOM 1004 C C . GLU A 1 134 ? -30.421 16.215 15.922 1.00 41.41 134 GLU A C 1
ATOM 1006 O O . GLU A 1 134 ? -29.336 16.497 15.406 1.00 41.41 134 GLU A O 1
ATOM 1011 N N . VAL A 1 135 ? -30.857 14.950 15.989 1.00 47.53 135 VAL A N 1
ATOM 1012 C CA . VAL A 1 135 ? -30.136 13.784 15.459 1.00 47.53 135 VAL A CA 1
ATOM 1013 C C . VAL A 1 135 ? -30.528 13.580 13.996 1.00 47.53 135 VAL A C 1
ATOM 1015 O O . VAL A 1 135 ? -31.484 12.872 13.682 1.00 47.53 135 VAL A O 1
ATOM 1018 N N . SER A 1 136 ? -29.772 14.170 13.068 1.00 41.81 136 SER A N 1
ATOM 1019 C CA . SER A 1 136 ? -29.951 13.881 11.641 1.00 41.81 136 SER A CA 1
ATOM 1020 C C . SER A 1 136 ? -29.443 12.467 11.324 1.00 41.81 136 SER A C 1
ATOM 1022 O O . SER A 1 136 ? -28.240 12.232 11.160 1.00 41.81 136 SER A O 1
ATOM 1024 N N . ARG A 1 137 ? -30.367 11.499 11.230 1.00 47.62 137 ARG A N 1
ATOM 1025 C CA . ARG A 1 137 ? -30.107 10.149 10.698 1.00 47.62 137 ARG A CA 1
ATOM 1026 C C . ARG A 1 137 ? -29.808 10.236 9.203 1.00 47.62 137 ARG A C 1
ATOM 1028 O O . ARG A 1 137 ? -30.666 9.973 8.369 1.00 47.62 137 ARG A O 1
ATOM 1035 N N . TYR A 1 138 ? -28.578 10.585 8.847 1.00 42.22 138 TYR A N 1
ATOM 1036 C CA . TYR A 1 138 ? -28.144 10.532 7.457 1.00 42.22 138 TYR A CA 1
ATOM 1037 C C . TYR A 1 138 ? -27.373 9.233 7.209 1.00 42.22 138 TYR A C 1
ATOM 1039 O O . TYR A 1 138 ? -26.213 9.088 7.605 1.00 42.22 138 TYR A O 1
ATOM 1047 N N . GLY A 1 139 ? -28.015 8.278 6.534 1.00 48.59 139 GLY A N 1
ATOM 1048 C CA . GLY A 1 139 ? -27.330 7.150 5.906 1.00 48.59 139 GLY A CA 1
ATOM 1049 C C . GLY A 1 139 ? -26.322 7.695 4.895 1.00 48.59 139 GLY A C 1
ATOM 1050 O O . GLY A 1 139 ? -26.696 8.307 3.897 1.00 48.59 139 GLY A O 1
ATOM 1051 N N . ARG A 1 140 ? -25.022 7.578 5.183 1.00 52.38 140 ARG A N 1
ATOM 1052 C CA . ARG A 1 140 ? -23.976 8.238 4.390 1.00 52.38 140 ARG A CA 1
ATOM 1053 C C . ARG A 1 140 ? -23.210 7.226 3.546 1.00 52.38 140 ARG A C 1
ATOM 1055 O O . ARG A 1 140 ? -22.411 6.451 4.060 1.00 52.38 140 ARG A O 1
ATOM 1062 N N . SER A 1 141 ? -23.468 7.302 2.240 1.00 51.62 141 SER A N 1
ATOM 1063 C CA . SER A 1 141 ? -22.656 6.742 1.157 1.00 51.62 141 SER A CA 1
ATOM 1064 C C . SER A 1 141 ? -21.155 6.958 1.396 1.00 51.62 141 SER A C 1
ATOM 1066 O O . SER A 1 141 ? -20.726 7.986 1.927 1.00 51.62 141 SER A O 1
ATOM 1068 N N . THR A 1 142 ? -20.362 5.989 0.950 1.00 52.72 142 THR A N 1
ATOM 1069 C CA . THR A 1 142 ? -18.896 5.924 1.003 1.00 52.72 142 THR A CA 1
ATOM 1070 C C . THR A 1 142 ? -18.182 7.217 0.586 1.00 52.72 142 THR A C 1
ATOM 1072 O O . THR A 1 142 ? -17.167 7.562 1.193 1.00 52.72 142 THR A O 1
ATOM 1075 N N . LYS A 1 143 ? -18.737 7.984 -0.367 1.00 51.19 143 LYS A N 1
ATOM 1076 C CA . LYS A 1 143 ? -18.206 9.297 -0.793 1.00 51.19 143 LYS A CA 1
ATOM 1077 C C . LYS A 1 143 ? -18.169 10.343 0.334 1.00 51.19 143 LYS A C 1
ATOM 1079 O O . LYS A 1 143 ? -17.247 11.149 0.383 1.00 51.19 143 LYS A O 1
ATOM 1084 N N . ARG A 1 144 ? -19.123 10.319 1.275 1.00 58.88 144 ARG A N 1
ATOM 1085 C CA . ARG A 1 144 ? -19.203 11.315 2.365 1.00 58.88 144 ARG A CA 1
ATOM 1086 C C . ARG A 1 144 ? -18.234 11.049 3.515 1.00 58.88 144 ARG A C 1
ATOM 1088 O O . ARG A 1 144 ? -17.906 11.986 4.233 1.00 58.88 144 ARG A O 1
ATOM 1095 N N . ILE A 1 145 ? -17.780 9.807 3.696 1.00 61.03 145 ILE A N 1
ATOM 1096 C CA . ILE A 1 145 ? -16.822 9.455 4.757 1.00 61.03 145 ILE A CA 1
ATOM 1097 C C . ILE A 1 145 ? -15.467 10.103 4.458 1.00 61.03 145 ILE A C 1
ATOM 1099 O O . ILE A 1 145 ? -14.941 10.819 5.302 1.00 61.03 145 ILE A O 1
ATOM 1103 N N . LEU A 1 146 ? -14.953 9.946 3.233 1.00 61.12 146 LEU A N 1
ATOM 1104 C CA . LEU A 1 146 ? -13.657 10.509 2.833 1.00 61.12 146 LEU A CA 1
ATOM 1105 C C . LEU A 1 146 ? -13.638 12.044 2.913 1.00 61.12 146 LEU A C 1
ATOM 1107 O O . LEU A 1 146 ? -12.714 12.614 3.490 1.00 61.12 146 LEU A O 1
ATOM 1111 N N . GLN A 1 147 ? -14.687 12.712 2.416 1.00 61.25 147 GLN A N 1
ATOM 1112 C CA . GLN A 1 147 ? -14.802 14.175 2.506 1.00 61.25 147 GLN A CA 1
ATOM 1113 C C . GLN A 1 147 ? -14.868 14.675 3.956 1.00 61.25 147 GLN A C 1
ATOM 1115 O O . GLN A 1 147 ? -14.241 15.681 4.283 1.00 61.25 147 GLN A O 1
ATOM 1120 N N . LYS A 1 148 ? -15.588 13.975 4.844 1.00 65.19 148 LYS A N 1
ATOM 1121 C CA . LYS A 1 148 ? -15.643 14.355 6.263 1.00 65.19 148 LYS A CA 1
ATOM 1122 C C . LYS A 1 148 ? -14.330 14.101 6.986 1.00 65.19 148 LYS A C 1
ATOM 1124 O O . LYS A 1 148 ? -13.923 14.946 7.770 1.00 65.19 148 LYS A O 1
ATOM 1129 N N . CYS A 1 149 ? -13.628 13.013 6.683 1.00 67.69 149 CYS A N 1
ATOM 1130 C CA . CYS A 1 149 ? -12.303 12.773 7.252 1.00 67.69 149 CYS A CA 1
ATOM 1131 C C . CYS A 1 149 ? -11.310 13.866 6.880 1.00 67.69 149 CYS A C 1
ATOM 1133 O O . CYS A 1 149 ? -10.535 14.307 7.724 1.00 67.69 149 CYS A O 1
ATOM 1135 N N . PHE A 1 150 ? -11.375 14.341 5.638 1.00 63.53 150 PHE A N 1
ATOM 1136 C CA . PHE A 1 150 ? -10.561 15.461 5.195 1.00 63.53 150 PHE A CA 1
ATOM 1137 C C . PHE A 1 150 ? -10.947 16.769 5.913 1.00 63.53 150 PHE A C 1
ATOM 1139 O O . PHE A 1 150 ? -10.078 17.468 6.423 1.00 63.53 150 PHE A O 1
ATOM 1146 N N . SER A 1 151 ? -12.248 17.065 6.028 1.00 61.62 151 SER A N 1
ATOM 1147 C CA . SER A 1 151 ? -12.753 18.281 6.689 1.00 61.62 151 SER A CA 1
ATOM 1148 C C . SER A 1 151 ? -12.540 18.318 8.206 1.00 61.62 151 SER A C 1
ATOM 1150 O O . SER A 1 151 ? -12.428 19.400 8.770 1.00 61.62 151 SER A O 1
ATOM 1152 N N . GLU A 1 152 ? -12.554 17.180 8.893 1.00 60.16 152 GLU A N 1
ATOM 1153 C CA . GLU A 1 152 ? -12.340 17.130 10.345 1.00 60.16 152 GLU A CA 1
ATOM 1154 C C . GLU A 1 152 ? -10.848 17.215 10.695 1.00 60.16 152 GLU A C 1
ATOM 1156 O O . GLU A 1 152 ? -10.493 17.699 11.767 1.00 60.16 152 GLU A O 1
ATOM 1161 N N . ARG A 1 153 ? -9.961 16.829 9.767 1.00 58.94 153 ARG A N 1
ATOM 1162 C CA . ARG A 1 153 ? -8.510 17.024 9.898 1.00 58.94 153 ARG A CA 1
ATOM 1163 C C . ARG A 1 153 ? -8.140 18.506 9.876 1.00 58.94 153 ARG A C 1
ATOM 1165 O O . ARG A 1 153 ? -7.459 18.973 10.779 1.00 58.94 153 ARG A O 1
ATOM 1172 N N . THR A 1 154 ? -8.662 19.266 8.909 1.00 55.91 154 THR A N 1
ATOM 1173 C CA . THR A 1 154 ? -8.356 20.705 8.782 1.00 55.91 154 THR A CA 1
ATOM 1174 C C . THR A 1 154 ? -8.808 21.534 9.984 1.00 55.91 154 THR A C 1
ATOM 1176 O O . THR A 1 154 ? -8.254 22.604 10.217 1.00 55.91 154 THR A O 1
ATOM 1179 N N . LYS A 1 155 ? -9.793 21.050 10.752 1.00 56.16 155 LYS A N 1
ATOM 1180 C CA . LYS A 1 155 ? -10.236 21.660 12.013 1.00 56.16 155 LYS A CA 1
ATOM 1181 C C . LYS A 1 155 ? -9.346 21.319 13.211 1.00 56.16 155 LYS A C 1
ATOM 1183 O O . LYS A 1 155 ? -9.387 22.048 14.189 1.00 56.16 155 LYS A O 1
ATOM 1188 N N . ARG A 1 156 ? -8.621 20.195 13.179 1.00 53.16 156 ARG A N 1
ATOM 1189 C CA . ARG A 1 156 ? -7.780 19.721 14.292 1.00 53.16 156 ARG A CA 1
ATOM 1190 C C . ARG A 1 156 ? -6.331 20.223 14.189 1.00 53.16 156 ARG A C 1
ATOM 1192 O O . ARG A 1 156 ? -5.646 20.253 15.202 1.00 53.16 156 ARG A O 1
ATOM 1199 N N . ASP A 1 157 ? -5.904 20.623 12.990 1.00 52.50 157 ASP A N 1
ATOM 1200 C CA . ASP A 1 157 ? -4.572 21.180 12.699 1.00 52.50 157 ASP A CA 1
ATOM 1201 C C . ASP A 1 157 ? -4.542 22.736 12.689 1.00 52.50 157 ASP A C 1
ATOM 1203 O O . ASP A 1 157 ? -3.556 23.326 12.247 1.00 52.50 157 ASP A O 1
ATOM 1207 N N . ARG A 1 158 ? -5.612 23.409 13.146 1.00 45.44 158 ARG A N 1
ATOM 1208 C CA . ARG A 1 158 ? -5.677 24.861 13.423 1.00 45.44 158 ARG A CA 1
ATOM 1209 C C . ARG A 1 158 ? -5.924 25.090 14.905 1.00 45.44 158 ARG A C 1
ATOM 1211 O O . ARG A 1 158 ? -5.426 26.117 15.408 1.00 45.44 158 ARG A O 1
#